Protein AF-A0A6M8VZ96-F1 (afdb_monomer_lite)

Sequence (119 aa):
MIFDTDENTYTVAEVTVSSGGDVTYTPLFLAGGPDGDHTVDFDGRSFDGASLRAADFDGNAILIFDEIGAPVLDAATDVSAGLGTIYIEGSMSVFRIEVLPYTGQVRVTEVDEVPVEDE

Foldseek 3Di:
DADDQPQQKDFDFDWDADPVRDIDTHFDADVPPDVRGRMDHCVDPVNQPKGWHDKDFPNHRDWDADPQQFTAPGPSDPHWTQWIWTWMDDPQWIWIWIQHGPHRDIDIDTDDDDDDDDD

Radius of gyration: 15.07 Å; chains: 1; bounding box: 40×31×38 Å

Structure (mmCIF, N/CA/C/O backbone):
data_AF-A0A6M8VZ96-F1
#
_entry.id   AF-A0A6M8VZ96-F1
#
loop_
_atom_site.group_PDB
_atom_site.id
_atom_site.type_symbol
_atom_site.label_atom_id
_atom_site.label_alt_id
_atom_site.label_comp_id
_atom_site.label_asym_id
_atom_site.label_entity_id
_atom_site.label_seq_id
_atom_site.pdbx_PDB_ins_code
_atom_site.Cartn_x
_atom_site.Cartn_y
_atom_site.Cartn_z
_atom_site.occupancy
_atom_site.B_iso_or_equiv
_atom_site.auth_seq_id
_atom_site.auth_comp_id
_atom_site.auth_asym_id
_atom_site.auth_atom_id
_atom_site.pdbx_PDB_model_num
ATOM 1 N N . MET A 1 1 ? 4.489 0.924 -2.667 1.00 94.94 1 MET A N 1
ATOM 2 C CA . MET A 1 1 ? 4.023 0.616 -1.299 1.00 94.94 1 MET A CA 1
ATOM 3 C C . MET A 1 1 ? 3.839 -0.880 -1.201 1.00 94.94 1 MET A C 1
ATOM 5 O O . MET A 1 1 ? 3.310 -1.459 -2.140 1.00 94.94 1 MET A O 1
ATOM 9 N N . ILE A 1 2 ? 4.309 -1.479 -0.113 1.00 97.12 2 ILE A N 1
ATOM 10 C CA . ILE A 1 2 ? 4.212 -2.916 0.160 1.00 97.12 2 ILE A CA 1
ATOM 11 C C . ILE A 1 2 ? 3.353 -3.055 1.410 1.00 97.12 2 ILE A C 1
ATOM 13 O O . ILE A 1 2 ? 3.724 -2.500 2.441 1.00 97.12 2 ILE A O 1
ATOM 17 N N . PHE A 1 3 ? 2.202 -3.707 1.296 1.00 97.75 3 PHE A N 1
ATOM 18 C CA . PHE A 1 3 ? 1.261 -3.894 2.395 1.00 97.75 3 PHE A CA 1
ATOM 19 C C . PHE A 1 3 ? 1.483 -5.259 3.044 1.00 97.75 3 PHE A C 1
ATOM 21 O O . PHE A 1 3 ? 1.644 -6.255 2.341 1.00 97.75 3 PHE A O 1
ATOM 28 N N . ASP A 1 4 ? 1.454 -5.291 4.372 1.00 97.06 4 ASP A N 1
ATOM 29 C CA . ASP A 1 4 ? 1.447 -6.511 5.171 1.00 97.06 4 ASP A CA 1
ATOM 30 C C . ASP A 1 4 ? 0.231 -6.464 6.103 1.00 97.06 4 ASP A C 1
ATOM 32 O O . ASP A 1 4 ? 0.184 -5.706 7.075 1.00 97.06 4 ASP A O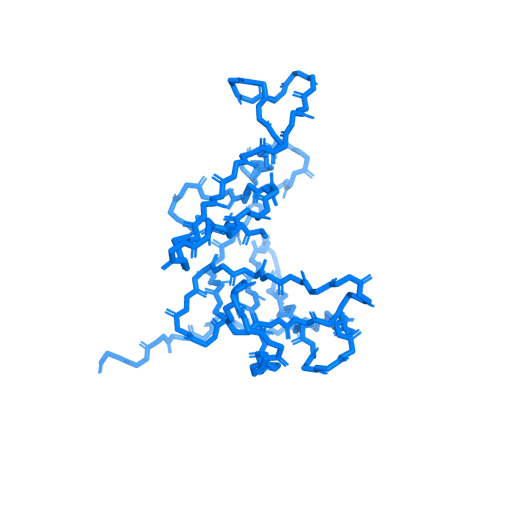 1
ATOM 36 N N . THR A 1 5 ? -0.806 -7.223 5.754 1.00 95.75 5 THR A N 1
ATOM 37 C CA . THR A 1 5 ? -2.058 -7.263 6.519 1.00 95.75 5 THR A CA 1
ATOM 38 C C . THR A 1 5 ? -1.939 -8.091 7.793 1.00 95.75 5 THR A C 1
ATOM 40 O O . THR A 1 5 ? -2.704 -7.859 8.726 1.00 95.75 5 THR A O 1
ATOM 43 N N . ASP A 1 6 ? -0.989 -9.028 7.853 1.00 95.69 6 ASP A N 1
ATOM 44 C CA . ASP A 1 6 ? -0.770 -9.870 9.031 1.00 95.69 6 ASP A CA 1
ATOM 45 C C . ASP A 1 6 ? -0.030 -9.088 10.119 1.00 95.69 6 ASP A C 1
ATOM 47 O O . ASP A 1 6 ? -0.373 -9.176 11.299 1.00 95.69 6 ASP A O 1
ATOM 51 N N . GLU A 1 7 ? 0.952 -8.280 9.714 1.00 96.31 7 GLU A N 1
ATOM 52 C CA . GLU A 1 7 ? 1.684 -7.373 10.601 1.00 96.31 7 GLU A CA 1
ATOM 53 C C . GLU A 1 7 ? 0.979 -6.022 10.795 1.00 96.31 7 GLU A C 1
ATOM 55 O O . GLU A 1 7 ? 1.443 -5.199 11.577 1.00 96.31 7 GLU A O 1
ATOM 60 N N . ASN A 1 8 ? -0.145 -5.784 10.109 1.00 97.12 8 ASN A N 1
ATOM 61 C CA . ASN A 1 8 ? -0.890 -4.526 10.153 1.00 97.12 8 ASN A CA 1
ATOM 62 C C . ASN A 1 8 ? -0.013 -3.307 9.784 1.00 97.12 8 ASN A C 1
ATOM 64 O O . ASN A 1 8 ? -0.082 -2.242 10.406 1.00 97.12 8 ASN A O 1
ATOM 68 N N . THR A 1 9 ? 0.830 -3.449 8.755 1.00 97.25 9 THR A N 1
ATOM 69 C CA . THR A 1 9 ? 1.759 -2.398 8.320 1.00 97.25 9 THR A CA 1
ATOM 70 C C . THR A 1 9 ? 1.735 -2.141 6.814 1.00 97.25 9 THR A C 1
ATOM 72 O O . THR A 1 9 ? 1.228 -2.924 6.007 1.00 97.25 9 THR A O 1
ATOM 75 N N . TYR A 1 10 ? 2.315 -1.012 6.404 1.00 97.75 10 TYR A N 1
ATOM 76 C CA . TYR A 1 10 ? 2.816 -0.863 5.040 1.00 97.75 10 TYR A CA 1
ATOM 77 C C . TYR A 1 10 ? 4.175 -0.169 5.012 1.00 97.75 10 TYR A C 1
ATOM 79 O O . TYR A 1 10 ? 4.452 0.728 5.810 1.00 97.75 10 TYR A O 1
ATOM 87 N N . THR A 1 11 ? 4.989 -0.516 4.018 1.00 98.06 11 THR A N 1
ATOM 88 C CA . THR A 1 11 ? 6.310 0.077 3.789 1.00 98.06 11 THR A CA 1
ATOM 89 C C . THR A 1 11 ? 6.332 0.872 2.489 1.00 98.06 11 THR A C 1
ATOM 91 O O . THR A 1 11 ? 5.880 0.417 1.427 1.00 98.06 11 THR A O 1
ATOM 94 N N . VAL A 1 12 ? 6.876 2.088 2.550 1.00 97.62 12 VAL A N 1
ATOM 95 C CA . VAL A 1 12 ? 7.163 2.899 1.363 1.00 97.62 12 VAL A CA 1
ATOM 96 C C . VAL A 1 12 ? 8.573 2.575 0.885 1.00 97.62 12 VAL A C 1
ATOM 98 O O . VAL A 1 12 ? 9.534 2.719 1.635 1.00 97.62 12 VAL A O 1
ATOM 101 N N . ALA A 1 13 ? 8.698 2.159 -0.371 1.00 96.88 13 ALA A N 1
ATOM 102 C CA . ALA A 1 13 ? 9.960 1.733 -0.961 1.00 96.88 13 ALA A CA 1
ATOM 103 C C . ALA A 1 13 ? 10.213 2.435 -2.299 1.00 96.88 13 ALA A C 1
ATOM 105 O O . ALA A 1 13 ? 9.274 2.695 -3.055 1.00 96.88 13 ALA A O 1
ATOM 106 N N . GLU A 1 14 ? 11.485 2.710 -2.583 1.00 95.06 14 GLU A N 1
ATOM 107 C CA . GLU A 1 14 ? 11.976 2.972 -3.932 1.00 95.06 14 GLU A CA 1
ATOM 108 C C . GLU A 1 14 ? 11.970 1.666 -4.724 1.00 95.06 14 GLU A C 1
ATOM 110 O O . GLU A 1 14 ? 12.337 0.606 -4.207 1.00 95.06 14 GLU A O 1
ATOM 115 N N . VAL A 1 15 ? 11.573 1.755 -5.990 1.00 93.94 15 VAL A N 1
ATOM 116 C CA . VAL A 1 15 ? 11.581 0.621 -6.906 1.00 93.94 15 VAL A CA 1
ATOM 117 C C . VAL A 1 15 ? 12.734 0.790 -7.883 1.00 93.94 15 VAL A C 1
ATOM 119 O O . VAL A 1 15 ? 12.847 1.816 -8.546 1.00 93.94 15 VAL A O 1
ATOM 122 N N . THR A 1 16 ? 13.612 -0.207 -7.960 1.00 93.81 16 THR A N 1
ATOM 123 C CA . THR A 1 16 ? 14.757 -0.209 -8.877 1.00 93.81 16 THR A CA 1
ATOM 124 C C . THR A 1 16 ? 14.696 -1.438 -9.768 1.00 93.81 16 THR A C 1
ATOM 126 O O . THR A 1 16 ? 14.614 -2.562 -9.269 1.00 93.81 16 THR A O 1
ATOM 129 N N . VAL A 1 17 ? 14.786 -1.221 -11.082 1.00 92.25 17 VAL A N 1
ATOM 130 C CA . VAL A 1 17 ? 14.822 -2.283 -12.095 1.00 92.25 17 VAL A CA 1
ATOM 131 C C . VAL A 1 17 ? 16.252 -2.445 -12.602 1.00 92.25 17 VAL A C 1
ATOM 133 O O . VAL A 1 17 ? 16.865 -1.501 -13.106 1.00 92.25 17 VAL A O 1
ATOM 136 N N . SER A 1 18 ? 16.810 -3.644 -12.448 1.00 90.94 18 SER A N 1
ATOM 137 C CA . SER A 1 18 ? 18.150 -3.974 -12.932 1.00 90.94 18 SER A CA 1
ATOM 138 C C . SER A 1 18 ? 18.186 -4.002 -14.466 1.00 90.94 18 SER A C 1
ATOM 140 O O . SER A 1 18 ? 17.168 -4.180 -15.133 1.00 90.94 18 SER A O 1
ATOM 142 N N . SER A 1 19 ? 19.377 -3.915 -15.070 1.00 85.38 19 SER A N 1
ATOM 143 C CA . SER A 1 19 ? 19.521 -4.091 -16.528 1.00 85.38 19 SER A CA 1
ATOM 144 C C . SER A 1 19 ? 19.097 -5.484 -17.028 1.00 85.38 19 SER A C 1
ATOM 146 O O . SER A 1 19 ? 18.956 -5.671 -18.233 1.00 85.38 19 SER A O 1
ATOM 148 N N . GLY A 1 20 ? 18.926 -6.456 -16.123 1.00 86.56 20 GLY A N 1
ATOM 149 C CA . GLY A 1 20 ? 18.393 -7.790 -16.407 1.00 86.56 20 GLY A CA 1
ATOM 150 C C . GLY A 1 20 ? 16.876 -7.915 -16.228 1.00 86.56 20 GLY A C 1
ATOM 151 O O . GLY A 1 20 ? 16.341 -8.980 -16.521 1.00 86.56 20 GLY A O 1
ATOM 152 N N . GLY A 1 21 ? 16.191 -6.854 -15.783 1.00 85.38 21 GLY A N 1
ATOM 153 C CA . GLY A 1 21 ? 14.756 -6.858 -15.484 1.00 85.38 21 GLY A CA 1
ATOM 154 C C . GLY A 1 21 ? 14.409 -7.277 -14.053 1.00 85.38 21 GLY A C 1
ATOM 155 O O . GLY A 1 21 ? 13.233 -7.418 -13.742 1.00 85.38 21 GLY A O 1
ATOM 156 N N . ASP A 1 22 ? 15.399 -7.469 -13.175 1.00 89.69 22 ASP A N 1
ATOM 157 C CA . ASP A 1 22 ? 15.128 -7.802 -11.775 1.00 89.69 22 ASP A CA 1
ATOM 158 C C . ASP A 1 22 ? 14.596 -6.572 -11.046 1.00 89.69 22 ASP A C 1
ATOM 160 O O . ASP A 1 22 ? 15.254 -5.527 -11.012 1.00 89.69 22 ASP A O 1
ATOM 164 N N . VAL A 1 23 ? 13.425 -6.711 -10.436 1.00 91.19 23 VAL A N 1
ATOM 165 C CA . VAL A 1 23 ? 12.807 -5.656 -9.637 1.00 91.19 23 VAL A CA 1
ATOM 166 C C . VAL A 1 23 ? 13.241 -5.806 -8.187 1.00 91.19 23 VAL A C 1
ATOM 168 O O . VAL A 1 23 ? 13.147 -6.882 -7.596 1.00 91.19 23 VAL A O 1
ATOM 171 N N . THR A 1 24 ? 13.712 -4.710 -7.603 1.00 93.88 24 THR A N 1
ATOM 172 C CA . THR A 1 24 ? 14.068 -4.626 -6.186 1.00 93.88 24 THR A CA 1
ATOM 173 C C . THR A 1 24 ? 13.303 -3.492 -5.527 1.00 93.88 24 THR A C 1
ATOM 175 O O . THR A 1 24 ? 13.127 -2.423 -6.114 1.00 93.88 24 THR A O 1
ATOM 178 N N . TYR A 1 25 ? 12.862 -3.736 -4.296 1.00 94.88 25 TYR A N 1
ATOM 179 C CA . TYR A 1 25 ? 12.180 -2.755 -3.466 1.00 94.88 25 TYR A CA 1
ATOM 180 C C . TYR A 1 25 ? 13.083 -2.413 -2.289 1.00 94.88 25 TYR A C 1
ATOM 182 O O . TYR A 1 25 ? 13.394 -3.282 -1.476 1.00 94.88 25 TYR A O 1
ATOM 190 N N . THR A 1 26 ? 13.519 -1.161 -2.214 1.00 96.38 26 THR A N 1
ATOM 191 C CA . THR A 1 26 ? 14.364 -0.678 -1.118 1.00 96.38 26 THR A CA 1
ATOM 192 C C . THR A 1 26 ? 13.541 0.273 -0.259 1.00 96.38 26 THR A C 1
ATOM 194 O O . THR A 1 26 ? 13.110 1.304 -0.782 1.00 96.38 26 THR A O 1
ATOM 197 N N . PRO A 1 27 ? 13.284 -0.037 1.025 1.00 97.50 27 PRO A N 1
ATOM 198 C CA . PRO A 1 27 ? 12.569 0.869 1.915 1.00 97.50 27 PRO A CA 1
ATOM 199 C C . PRO A 1 27 ? 13.184 2.271 1.910 1.00 97.50 27 PRO A C 1
ATOM 201 O O . PRO A 1 27 ? 14.406 2.440 1.928 1.00 97.50 27 PRO A O 1
ATOM 204 N N . LEU A 1 28 ? 12.334 3.296 1.852 1.00 97.50 28 LEU A N 1
ATOM 205 C CA . LEU A 1 28 ? 12.791 4.675 1.974 1.00 97.50 28 LEU A CA 1
ATOM 206 C C . LEU A 1 28 ? 13.205 4.947 3.416 1.00 97.50 28 LEU A C 1
ATOM 208 O O . LEU A 1 28 ? 12.548 4.493 4.345 1.00 97.50 28 LEU A O 1
ATOM 212 N N . PHE A 1 29 ? 14.244 5.754 3.614 1.00 97.25 29 PHE A N 1
ATOM 213 C CA . PHE A 1 29 ? 14.679 6.114 4.960 1.00 97.25 29 PHE A CA 1
ATOM 214 C C . PHE A 1 29 ? 13.695 7.080 5.642 1.00 97.25 29 PHE A C 1
ATOM 216 O O . PHE A 1 29 ? 13.389 8.151 5.106 1.00 97.25 29 PHE A O 1
ATOM 223 N N . LEU A 1 30 ? 13.276 6.752 6.864 1.00 96.25 30 LEU A N 1
ATOM 224 C CA . LEU A 1 30 ? 12.537 7.628 7.769 1.00 96.25 30 LEU A CA 1
ATOM 225 C C . LEU A 1 30 ? 13.189 7.624 9.157 1.00 96.25 30 LEU A C 1
ATOM 227 O O . LEU A 1 30 ? 13.254 6.609 9.849 1.00 96.25 30 LEU A O 1
ATOM 231 N N . ALA A 1 31 ? 13.636 8.797 9.611 1.00 95.25 31 ALA A N 1
ATOM 232 C CA . ALA A 1 31 ? 14.229 8.932 10.937 1.00 95.25 31 ALA A CA 1
ATOM 233 C C . ALA A 1 31 ? 13.214 8.570 12.036 1.00 95.25 31 ALA A C 1
ATOM 235 O O . ALA A 1 31 ? 12.184 9.227 12.178 1.00 95.25 31 ALA A O 1
ATOM 236 N N . GLY A 1 32 ? 13.545 7.556 12.840 1.00 91.19 32 GLY A N 1
ATOM 237 C CA . GLY A 1 32 ? 12.682 7.052 13.911 1.00 91.19 32 GLY A CA 1
ATOM 238 C C . GLY A 1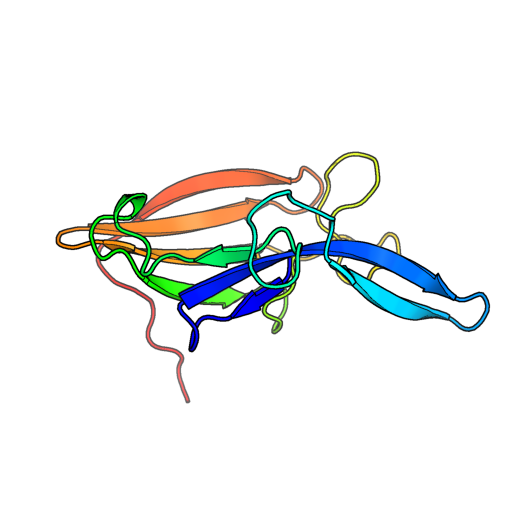 32 ? 11.716 5.943 13.486 1.00 91.19 32 GLY A C 1
ATOM 239 O O . GLY A 1 32 ? 10.996 5.445 14.347 1.00 91.19 32 GLY A O 1
ATOM 240 N N . GLY A 1 33 ? 11.718 5.547 12.210 1.00 90.94 33 GLY A N 1
ATOM 241 C CA . GLY A 1 33 ? 11.069 4.319 11.762 1.00 90.94 33 GLY A CA 1
ATOM 242 C C . GLY A 1 33 ? 11.825 3.060 12.218 1.00 90.94 33 GLY A C 1
ATOM 243 O O . GLY A 1 33 ? 13.001 3.156 12.598 1.00 90.94 33 GLY A O 1
ATOM 244 N N . PRO A 1 34 ? 11.168 1.888 12.217 1.00 91.25 34 PRO A N 1
ATOM 245 C CA . PRO A 1 34 ? 11.816 0.614 12.531 1.00 91.25 34 PRO A CA 1
ATOM 246 C C . PRO A 1 34 ? 12.971 0.371 11.555 1.00 91.25 34 PRO A C 1
ATOM 248 O O . PRO A 1 34 ? 12.814 0.567 10.359 1.00 91.25 34 PRO A O 1
ATOM 251 N N . ASP A 1 35 ? 14.161 0.060 12.074 1.00 93.31 35 ASP A N 1
ATOM 252 C CA . ASP A 1 35 ? 15.407 -0.086 11.295 1.00 93.31 35 ASP A CA 1
ATOM 253 C C . ASP A 1 35 ? 15.805 1.128 10.422 1.00 93.31 35 ASP A C 1
ATOM 255 O O . ASP A 1 35 ? 16.764 1.075 9.652 1.00 93.31 35 ASP A O 1
ATOM 259 N N . GLY A 1 36 ? 15.155 2.280 10.631 1.00 94.56 36 GLY A N 1
ATOM 260 C CA . GLY A 1 36 ? 15.307 3.475 9.802 1.00 94.56 36 GLY A CA 1
ATOM 261 C C . GLY A 1 36 ? 14.410 3.491 8.564 1.00 94.56 36 GLY A C 1
ATOM 262 O O . GLY A 1 36 ? 14.540 4.414 7.763 1.00 94.56 36 GLY A O 1
ATOM 263 N N . ASP A 1 37 ? 13.499 2.533 8.421 1.00 97.12 37 ASP A N 1
ATOM 264 C CA . ASP A 1 37 ? 12.623 2.383 7.266 1.00 97.12 37 ASP A CA 1
ATOM 265 C C . ASP A 1 37 ? 11.330 3.192 7.415 1.00 97.12 37 ASP A C 1
ATOM 267 O O . ASP A 1 37 ? 10.787 3.391 8.506 1.00 97.12 37 ASP A O 1
ATOM 271 N N . HIS A 1 38 ? 10.799 3.660 6.288 1.00 97.62 38 HIS A N 1
ATOM 272 C CA . HIS A 1 38 ? 9.500 4.314 6.200 1.00 97.62 38 HIS A CA 1
ATOM 273 C C . HIS A 1 38 ? 8.378 3.272 6.211 1.00 97.62 38 HIS A C 1
ATOM 275 O O . HIS A 1 38 ? 7.674 3.068 5.217 1.00 97.62 38 HIS A O 1
ATOM 281 N N . THR A 1 39 ? 8.212 2.651 7.372 1.00 97.12 39 THR A N 1
ATOM 282 C CA . THR A 1 39 ? 7.132 1.714 7.673 1.00 97.12 39 THR A CA 1
ATOM 283 C C . THR A 1 39 ? 6.090 2.400 8.541 1.00 97.12 39 THR A C 1
ATOM 285 O O . THR A 1 39 ? 6.413 3.061 9.531 1.00 97.12 39 THR A O 1
ATOM 288 N N . VAL A 1 40 ? 4.829 2.253 8.156 1.00 95.94 40 VAL A N 1
ATOM 289 C CA . VAL A 1 40 ? 3.678 2.738 8.911 1.00 95.94 40 VAL A CA 1
ATOM 290 C C . VAL A 1 40 ? 3.005 1.552 9.578 1.00 95.94 40 VAL A C 1
ATOM 292 O O . VAL A 1 40 ? 2.564 0.631 8.899 1.00 95.94 40 VAL A O 1
ATOM 295 N N . ASP A 1 41 ? 2.939 1.610 10.904 1.00 95.19 41 ASP A N 1
ATOM 296 C CA . ASP A 1 41 ? 2.373 0.587 11.781 1.00 95.19 41 ASP A CA 1
ATOM 297 C C . ASP A 1 41 ? 1.001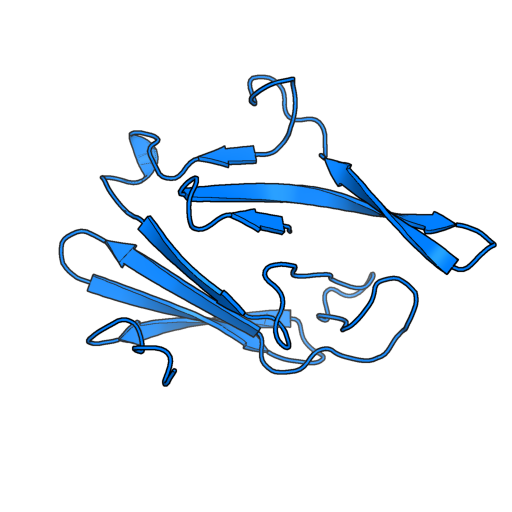 1.041 12.306 1.00 95.19 41 ASP A C 1
ATOM 299 O O . ASP A 1 41 ? 0.897 2.060 13.004 1.00 95.19 41 ASP A O 1
ATOM 303 N N . PHE A 1 42 ? -0.048 0.294 11.951 1.00 95.50 42 PHE A N 1
ATOM 304 C CA . PHE A 1 42 ? -1.431 0.583 12.335 1.00 95.50 42 PHE A CA 1
ATOM 305 C C . PHE A 1 42 ? -1.766 0.127 13.762 1.00 95.50 42 PHE A C 1
ATOM 307 O O . PHE A 1 42 ? -2.763 0.588 14.317 1.00 95.50 42 PHE A O 1
ATOM 314 N N . ASP A 1 43 ? -0.916 -0.667 14.418 1.00 94.25 43 ASP A N 1
ATOM 315 C CA . ASP A 1 43 ? -1.034 -0.940 15.858 1.00 94.25 43 ASP A CA 1
ATOM 316 C C . ASP A 1 43 ? -0.582 0.266 16.704 1.00 94.25 43 ASP A C 1
ATOM 318 O O . ASP A 1 43 ? -0.818 0.352 17.919 1.00 94.25 43 ASP A O 1
ATOM 322 N N . GLY A 1 44 ? 0.039 1.256 16.057 1.00 90.31 44 GLY A N 1
ATOM 323 C CA . GLY A 1 44 ? 0.381 2.537 16.646 1.00 90.31 44 GLY A CA 1
ATOM 324 C C . GLY A 1 44 ? -0.839 3.268 17.217 1.00 90.31 44 GLY A C 1
ATOM 325 O O . GLY A 1 44 ? -1.908 3.355 16.616 1.00 90.31 44 GLY A O 1
ATOM 326 N N . ARG A 1 45 ? -0.657 3.919 18.374 1.00 87.25 45 ARG A N 1
ATOM 327 C CA . ARG A 1 45 ? -1.730 4.655 19.081 1.00 87.25 45 ARG A CA 1
ATOM 328 C C . ARG A 1 45 ? -2.444 5.718 18.235 1.00 87.25 45 ARG A C 1
ATOM 330 O O . ARG A 1 45 ? -3.541 6.125 18.597 1.00 87.25 45 ARG A O 1
ATOM 337 N N . SER A 1 46 ? -1.817 6.211 17.168 1.00 89.56 46 SER A N 1
ATOM 338 C CA . SER A 1 46 ? -2.403 7.189 16.244 1.00 89.56 46 SER A CA 1
ATOM 339 C C . SER A 1 46 ? -3.554 6.637 15.407 1.00 89.56 46 SER A C 1
ATOM 341 O O . SER A 1 46 ? -4.334 7.431 14.889 1.00 89.56 46 SER A O 1
ATOM 343 N N . PHE A 1 47 ? -3.656 5.315 15.272 1.00 91.81 47 PHE A N 1
ATOM 344 C CA . PHE A 1 47 ? -4.640 4.645 14.423 1.00 91.81 47 PHE A CA 1
ATOM 345 C C . PHE A 1 47 ? -5.845 4.097 15.198 1.00 91.81 47 PHE A C 1
ATOM 347 O O . PHE A 1 47 ? -6.745 3.537 14.586 1.00 91.81 47 PHE A O 1
ATOM 354 N N . ASP A 1 48 ? -5.895 4.290 16.523 1.00 92.25 48 ASP A N 1
ATOM 355 C CA . ASP A 1 48 ? -7.050 3.979 17.387 1.00 92.25 48 ASP A CA 1
ATOM 356 C C . ASP A 1 48 ? -7.636 2.564 17.186 1.00 92.25 48 ASP A C 1
ATOM 358 O O . ASP A 1 48 ? -8.849 2.356 17.185 1.00 92.25 48 ASP A O 1
ATOM 362 N N . GLY A 1 49 ? -6.753 1.576 16.997 1.00 91.56 49 GLY A N 1
ATOM 363 C CA . GLY A 1 49 ? -7.134 0.177 16.792 1.00 91.56 49 GLY A CA 1
ATOM 364 C C . GLY A 1 49 ? -7.657 -0.143 15.390 1.00 91.56 49 GLY A C 1
ATOM 365 O O . GLY A 1 49 ? -8.333 -1.156 15.229 1.00 91.56 49 GLY A O 1
ATOM 366 N N . ALA A 1 50 ? -7.384 0.703 14.394 1.00 95.56 50 ALA A N 1
ATOM 367 C CA . ALA A 1 50 ? -7.649 0.373 13.002 1.00 95.56 50 ALA A CA 1
ATOM 368 C C . ALA A 1 50 ? -6.754 -0.778 12.514 1.00 95.56 50 ALA A C 1
ATOM 370 O O . ALA A 1 50 ? -5.605 -0.921 12.937 1.00 95.56 50 ALA A O 1
ATOM 371 N N . SER A 1 51 ? -7.271 -1.569 11.580 1.00 96.00 51 SER A N 1
ATOM 372 C CA . SER A 1 51 ? -6.559 -2.694 10.983 1.00 96.00 51 SER A CA 1
ATOM 373 C C . SER A 1 51 ? -6.648 -2.672 9.462 1.00 96.00 51 SER A C 1
ATOM 375 O O . SER A 1 51 ? -7.729 -2.510 8.892 1.00 96.00 51 SER A O 1
ATOM 377 N N . LEU A 1 52 ? -5.511 -2.880 8.803 1.00 96.50 52 LEU A N 1
ATOM 378 C CA . LEU A 1 52 ? -5.417 -3.257 7.398 1.00 96.50 52 LEU A CA 1
ATOM 379 C C . LEU A 1 52 ? -5.966 -4.676 7.248 1.00 96.50 52 LEU A C 1
ATOM 381 O O . LEU A 1 52 ? -5.450 -5.619 7.839 1.00 96.50 52 LEU A O 1
ATOM 385 N N . ARG A 1 53 ? -7.051 -4.823 6.489 1.00 96.00 53 ARG A N 1
ATOM 386 C CA . ARG A 1 53 ? -7.764 -6.101 6.354 1.00 96.00 53 ARG A CA 1
ATOM 387 C C . ARG A 1 53 ? -7.498 -6.804 5.041 1.00 96.00 53 ARG A C 1
ATOM 389 O O . ARG A 1 53 ? -7.460 -8.024 5.014 1.00 96.00 53 ARG A O 1
ATOM 396 N N . ALA A 1 54 ? -7.327 -6.037 3.976 1.00 95.38 54 ALA A N 1
ATOM 397 C CA . ALA A 1 54 ? -6.995 -6.565 2.666 1.00 95.38 54 ALA A CA 1
ATOM 398 C C . ALA A 1 54 ? -6.313 -5.480 1.837 1.00 95.38 54 ALA A C 1
ATOM 400 O O . ALA A 1 54 ? -6.629 -4.294 1.979 1.00 95.38 54 ALA A O 1
ATOM 401 N N . ALA A 1 55 ? -5.409 -5.895 0.960 1.00 96.12 55 ALA A N 1
ATOM 402 C CA . ALA A 1 55 ? -4.800 -5.063 -0.062 1.00 96.12 55 ALA A CA 1
ATOM 403 C C . ALA A 1 55 ? -4.617 -5.917 -1.319 1.00 96.12 55 ALA A C 1
ATOM 405 O O . ALA A 1 55 ? -3.922 -6.927 -1.274 1.00 96.12 55 ALA A O 1
ATOM 406 N N . ASP A 1 56 ? -5.244 -5.509 -2.417 1.00 95.25 56 ASP A N 1
ATOM 407 C CA . ASP A 1 56 ? -5.213 -6.233 -3.685 1.00 95.25 56 ASP A CA 1
ATOM 408 C C . ASP A 1 56 ? -4.943 -5.274 -4.846 1.00 95.25 56 ASP A C 1
ATOM 410 O O . ASP A 1 56 ? -5.706 -4.340 -5.116 1.00 95.25 56 ASP A O 1
ATOM 414 N N . PHE A 1 57 ? -3.831 -5.529 -5.525 1.00 93.62 57 PHE A N 1
ATOM 415 C CA . PHE A 1 57 ? -3.362 -4.859 -6.725 1.00 93.62 57 PHE A CA 1
ATOM 416 C C . PHE A 1 57 ? -2.996 -5.937 -7.751 1.00 93.62 57 PHE A C 1
ATOM 418 O O . PHE A 1 57 ? -1.835 -6.331 -7.875 1.00 93.62 57 PHE A O 1
ATOM 425 N N . ASP A 1 58 ? -4.015 -6.453 -8.444 1.00 89.00 58 ASP A N 1
ATOM 426 C CA . ASP A 1 58 ? -3.908 -7.553 -9.414 1.00 89.00 58 ASP A CA 1
ATOM 427 C C . ASP A 1 58 ? -3.316 -8.847 -8.809 1.00 89.00 58 ASP A C 1
ATOM 429 O O . ASP A 1 58 ? -2.430 -9.487 -9.380 1.00 89.00 58 ASP A O 1
ATOM 433 N N . GLY A 1 59 ? -3.820 -9.242 -7.637 1.00 88.31 59 GLY A N 1
ATOM 434 C CA . GLY A 1 59 ? -3.438 -10.455 -6.912 1.00 88.31 59 GLY A CA 1
ATOM 435 C C . GLY A 1 59 ? -2.219 -10.295 -6.003 1.00 88.31 59 GLY A C 1
ATOM 436 O O . GLY A 1 59 ? -1.704 -11.293 -5.500 1.00 88.31 59 GLY A O 1
ATOM 437 N N . ASN A 1 60 ? -1.734 -9.066 -5.802 1.00 90.00 60 ASN A N 1
ATOM 438 C CA . ASN A 1 60 ? -0.574 -8.769 -4.962 1.00 90.00 60 ASN A CA 1
ATOM 439 C C . ASN A 1 60 ? -0.878 -7.670 -3.941 1.00 90.00 60 ASN A C 1
ATOM 441 O O . ASN A 1 60 ? -1.654 -6.755 -4.197 1.00 90.00 60 ASN A O 1
ATOM 445 N N . ALA A 1 61 ? -0.144 -7.675 -2.831 1.00 95.00 61 ALA A N 1
ATOM 446 C CA . ALA A 1 61 ? -0.182 -6.620 -1.818 1.00 95.00 61 ALA A CA 1
ATOM 447 C C . ALA A 1 61 ? 0.817 -5.474 -2.110 1.00 95.00 61 ALA A C 1
ATOM 449 O O . ALA A 1 61 ? 1.340 -4.838 -1.194 1.00 95.00 61 ALA A O 1
ATOM 450 N N . ILE A 1 62 ? 1.139 -5.216 -3.385 1.00 95.38 62 ILE A N 1
ATOM 451 C CA . ILE A 1 62 ? 2.139 -4.215 -3.791 1.00 95.38 62 ILE A CA 1
ATOM 452 C C . ILE A 1 62 ? 1.510 -3.211 -4.753 1.00 95.38 62 ILE A C 1
ATOM 454 O O . ILE A 1 62 ? 1.074 -3.562 -5.841 1.00 95.38 62 ILE A O 1
ATOM 458 N N . LEU A 1 63 ? 1.540 -1.936 -4.370 1.00 95.81 63 LEU A N 1
ATOM 459 C CA . LEU A 1 63 ? 1.122 -0.815 -5.207 1.00 95.81 63 LEU A CA 1
ATOM 460 C C . LEU A 1 63 ? 2.347 -0.069 -5.734 1.00 95.81 63 LEU A C 1
ATOM 462 O O . LEU A 1 63 ? 3.109 0.515 -4.955 1.00 95.81 63 LEU A O 1
ATOM 466 N N . ILE A 1 64 ? 2.513 -0.055 -7.052 1.00 95.06 64 ILE A N 1
ATOM 467 C CA . ILE A 1 64 ? 3.611 0.615 -7.754 1.00 95.06 64 ILE A CA 1
ATOM 468 C C . ILE A 1 64 ? 3.028 1.778 -8.548 1.00 95.06 64 ILE A C 1
ATOM 470 O O . ILE A 1 64 ? 1.993 1.619 -9.189 1.00 95.06 64 ILE A O 1
ATOM 474 N N . PHE A 1 65 ? 3.688 2.933 -8.506 1.00 94.12 65 PHE A N 1
ATOM 475 C CA . PHE A 1 65 ? 3.336 4.095 -9.318 1.00 94.12 65 PHE A CA 1
ATOM 476 C C . PHE A 1 65 ? 4.449 4.397 -10.318 1.00 94.12 65 PHE A C 1
ATOM 478 O O . PHE A 1 65 ? 5.625 4.253 -9.979 1.00 94.12 65 PHE A O 1
ATOM 485 N N . ASP A 1 66 ? 4.070 4.852 -11.508 1.00 91.44 66 ASP A N 1
ATOM 486 C CA . ASP A 1 66 ? 4.984 5.468 -12.471 1.00 91.44 66 ASP A CA 1
ATOM 487 C C . ASP A 1 66 ? 5.339 6.922 -12.084 1.00 91.44 66 ASP A C 1
ATOM 489 O O . ASP A 1 66 ? 4.890 7.458 -11.062 1.00 91.44 66 ASP A O 1
ATOM 493 N N . GLU A 1 67 ? 6.135 7.601 -12.915 1.00 88.62 67 GLU A N 1
ATOM 494 C CA . GLU A 1 67 ? 6.593 8.970 -12.654 1.00 88.62 67 GLU A CA 1
ATOM 495 C C . GLU A 1 67 ? 5.480 10.029 -12.698 1.00 88.62 67 GLU A C 1
ATOM 497 O O . GLU A 1 67 ? 5.690 11.157 -12.238 1.00 88.62 67 GLU A O 1
ATOM 502 N N . ILE A 1 68 ? 4.307 9.704 -13.250 1.00 90.00 68 ILE A N 1
ATOM 503 C CA . ILE A 1 68 ? 3.152 10.610 -13.315 1.00 90.00 68 ILE A CA 1
ATOM 504 C C . ILE A 1 68 ? 2.075 10.269 -12.276 1.00 90.00 68 ILE A C 1
ATOM 506 O O . ILE A 1 68 ? 1.076 10.987 -12.180 1.00 90.00 68 ILE A O 1
ATOM 510 N N . GLY A 1 69 ? 2.300 9.237 -11.459 1.00 89.69 69 GLY A N 1
ATOM 511 C CA . GLY A 1 69 ? 1.414 8.816 -10.380 1.00 89.69 69 GLY A CA 1
ATOM 512 C C . GLY A 1 69 ? 0.317 7.842 -10.811 1.00 89.69 69 GLY A C 1
ATOM 513 O O . GLY A 1 69 ? -0.633 7.649 -10.055 1.00 89.69 69 GLY A O 1
ATOM 514 N N . ALA A 1 70 ? 0.412 7.229 -11.993 1.00 92.81 70 ALA A N 1
ATOM 515 C CA . ALA A 1 70 ? -0.493 6.162 -12.405 1.00 92.81 70 ALA A CA 1
ATOM 516 C C . ALA A 1 70 ? -0.022 4.809 -11.846 1.00 92.81 70 ALA A C 1
ATOM 518 O O . ALA A 1 70 ? 1.182 4.550 -11.808 1.00 92.81 70 ALA A O 1
ATOM 519 N N . PRO A 1 71 ? -0.938 3.932 -11.395 1.00 95.00 71 PRO A N 1
ATOM 520 C CA . PRO A 1 71 ? -0.549 2.625 -10.897 1.00 95.00 71 PRO A CA 1
ATOM 521 C C . PRO A 1 71 ? -0.155 1.700 -12.058 1.00 95.00 71 PRO A C 1
ATOM 523 O O . PRO A 1 71 ? -0.866 1.632 -13.066 1.00 95.00 71 PRO A O 1
ATOM 526 N N . VAL A 1 72 ? 0.946 0.966 -11.908 1.00 94.44 72 VAL A N 1
ATOM 527 C CA . VAL A 1 72 ? 1.470 0.022 -12.913 1.00 94.44 72 VAL A CA 1
ATOM 528 C C . VAL A 1 72 ? 1.526 -1.401 -12.366 1.00 94.44 72 VAL A C 1
ATOM 530 O O . VAL A 1 72 ? 1.714 -1.601 -11.167 1.00 94.44 72 VAL A O 1
ATOM 533 N N . LEU A 1 73 ? 1.332 -2.382 -13.251 1.00 91.06 73 LEU A N 1
ATOM 534 C CA . LEU A 1 73 ? 1.278 -3.807 -12.903 1.00 91.06 73 LEU A CA 1
ATOM 535 C C . LEU A 1 73 ? 2.639 -4.337 -12.433 1.00 91.06 73 LEU A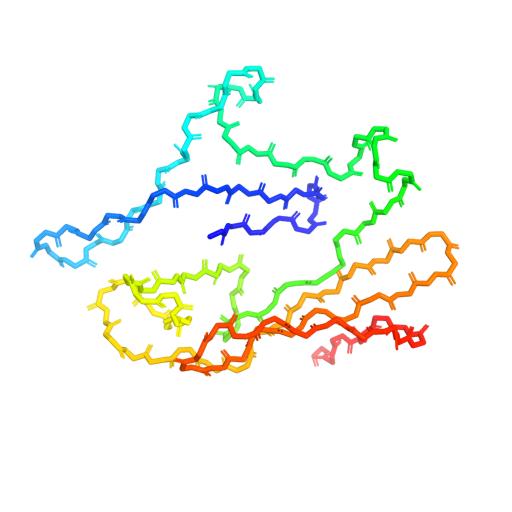 C 1
ATOM 537 O O . LEU A 1 73 ? 2.722 -5.182 -11.549 1.00 91.06 73 LEU A O 1
ATOM 541 N N . ASP A 1 74 ? 3.704 -3.848 -13.062 1.00 87.75 74 ASP A N 1
ATOM 542 C CA . ASP A 1 74 ? 5.083 -4.217 -12.776 1.00 87.75 74 ASP A CA 1
ATOM 543 C C . ASP A 1 74 ? 5.985 -3.007 -13.015 1.00 87.75 74 ASP A C 1
ATOM 545 O O . ASP A 1 74 ? 5.777 -2.239 -13.953 1.00 87.75 74 ASP A O 1
ATOM 549 N N . ALA A 1 75 ? 7.019 -2.874 -12.193 1.00 86.75 75 ALA A N 1
ATOM 550 C CA . ALA A 1 75 ? 8.001 -1.803 -12.249 1.00 86.75 75 ALA A CA 1
ATOM 551 C C . ALA A 1 75 ? 8.812 -1.770 -13.548 1.00 86.75 75 ALA A C 1
ATOM 553 O O . ALA A 1 75 ? 9.366 -0.733 -13.902 1.00 86.75 75 ALA A O 1
ATOM 554 N N . ALA A 1 76 ? 8.925 -2.906 -14.242 1.00 85.94 76 ALA A N 1
ATOM 555 C CA . ALA A 1 76 ? 9.654 -3.002 -15.503 1.00 85.94 76 ALA A CA 1
ATOM 556 C C . ALA A 1 76 ? 8.802 -2.639 -16.735 1.00 85.94 76 ALA A C 1
ATOM 558 O O . ALA A 1 76 ? 9.307 -2.702 -17.860 1.00 85.94 76 ALA A O 1
ATOM 559 N N . THR A 1 77 ? 7.519 -2.298 -16.560 1.00 81.50 77 THR A N 1
ATOM 560 C CA . THR A 1 77 ? 6.583 -2.079 -17.670 1.00 81.50 77 THR A CA 1
ATOM 561 C C . THR A 1 77 ? 5.723 -0.832 -17.473 1.00 81.50 77 THR A C 1
ATOM 563 O O . THR A 1 77 ? 5.314 -0.528 -16.361 1.00 81.50 77 THR A O 1
ATOM 566 N N . ASP A 1 78 ? 5.321 -0.193 -18.573 1.00 82.19 78 ASP A N 1
ATOM 567 C CA . ASP A 1 78 ? 4.330 0.901 -18.558 1.00 82.19 78 ASP A CA 1
ATOM 568 C C . ASP A 1 78 ? 2.879 0.380 -18.614 1.00 82.19 78 ASP A C 1
ATOM 570 O O . ASP A 1 78 ? 1.946 1.081 -19.021 1.00 82.19 78 ASP A O 1
ATOM 574 N N . VAL A 1 79 ? 2.666 -0.901 -18.299 1.00 90.12 79 VAL A N 1
ATOM 575 C CA . VAL A 1 79 ? 1.330 -1.495 -18.310 1.00 90.12 79 VAL A CA 1
ATOM 576 C C . VAL A 1 79 ? 0.600 -1.023 -17.060 1.00 90.12 79 VAL A C 1
ATOM 578 O O . VAL A 1 79 ? 0.996 -1.355 -15.945 1.00 90.12 79 VAL A O 1
ATOM 581 N N . SER A 1 80 ? -0.484 -0.266 -17.250 1.00 90.00 80 SER A N 1
ATOM 582 C CA . SER A 1 80 ? -1.357 0.138 -16.142 1.00 90.00 80 SER A CA 1
ATOM 583 C C . SER A 1 80 ? -1.822 -1.090 -15.367 1.00 90.00 80 SER A C 1
ATOM 585 O O . SER A 1 80 ? -2.303 -2.052 -15.971 1.00 90.00 80 SER A O 1
ATOM 587 N N . ALA A 1 81 ? -1.752 -1.004 -14.041 1.00 91.31 81 ALA A N 1
ATOM 588 C CA . ALA A 1 81 ? -2.463 -1.927 -13.169 1.00 91.31 81 ALA A CA 1
ATOM 589 C C . ALA A 1 81 ? -3.979 -1.770 -13.362 1.00 91.31 81 ALA A C 1
ATOM 591 O O . ALA A 1 81 ? -4.453 -0.750 -13.890 1.00 91.31 81 ALA A O 1
ATOM 592 N N . GLY A 1 82 ? -4.727 -2.779 -12.928 1.00 91.94 82 GLY A N 1
ATOM 593 C CA . GLY A 1 82 ? -6.173 -2.742 -12.786 1.00 91.94 82 GLY A CA 1
ATOM 594 C C . GLY A 1 82 ? -6.643 -1.807 -11.667 1.00 91.94 82 GLY A C 1
ATOM 595 O O . GLY A 1 82 ? -5.953 -0.886 -11.228 1.00 91.94 82 GLY A O 1
ATOM 596 N N . LEU A 1 83 ? -7.880 -2.021 -11.217 1.00 93.06 83 LEU A N 1
ATOM 597 C CA . LEU A 1 83 ? -8.410 -1.336 -10.043 1.00 93.06 83 LEU A CA 1
ATOM 598 C C . LEU A 1 83 ? -7.764 -1.926 -8.788 1.00 93.06 83 LEU A C 1
ATOM 600 O O . LEU A 1 83 ? -8.048 -3.068 -8.445 1.00 93.06 83 LEU A O 1
ATOM 604 N N . GLY A 1 84 ? -6.958 -1.133 -8.089 1.00 95.12 84 GLY A N 1
ATOM 605 C CA . GLY A 1 84 ? -6.411 -1.519 -6.793 1.00 95.12 84 GLY A CA 1
ATOM 606 C C . GLY A 1 84 ? -7.403 -1.266 -5.664 1.00 95.12 84 GLY A C 1
ATOM 607 O O . GLY A 1 84 ? -8.110 -0.252 -5.683 1.00 95.12 84 GLY A O 1
ATOM 608 N N . THR A 1 85 ? -7.445 -2.145 -4.664 1.00 97.31 85 THR A N 1
ATOM 609 C CA . THR A 1 85 ? -8.297 -1.970 -3.482 1.00 97.31 85 THR A CA 1
ATOM 610 C C . THR A 1 85 ? -7.546 -2.209 -2.179 1.00 97.31 85 THR A C 1
ATOM 612 O O . THR A 1 85 ? -6.688 -3.078 -2.092 1.00 97.31 85 THR A O 1
ATOM 615 N N . ILE A 1 86 ? -7.881 -1.429 -1.152 1.00 97.62 86 ILE A N 1
ATOM 616 C CA . ILE A 1 86 ? -7.445 -1.638 0.231 1.00 97.62 86 ILE A CA 1
ATOM 617 C C . ILE A 1 86 ? -8.684 -1.557 1.116 1.00 97.62 86 ILE A C 1
ATOM 619 O O . ILE A 1 86 ? -9.520 -0.668 0.930 1.00 97.62 86 ILE A O 1
ATOM 623 N N . TYR A 1 87 ? -8.787 -2.443 2.097 1.00 97.69 87 TYR A N 1
ATOM 624 C CA . TYR A 1 87 ? -9.807 -2.381 3.136 1.00 97.69 87 TYR A CA 1
ATOM 625 C C . TYR A 1 87 ? -9.157 -2.081 4.479 1.00 97.69 87 TYR A C 1
ATOM 627 O O . TYR A 1 87 ? -8.228 -2.770 4.900 1.00 97.69 87 TYR A O 1
ATOM 635 N N . ILE A 1 88 ? -9.663 -1.049 5.150 1.00 96.88 88 ILE A N 1
ATOM 636 C CA . ILE A 1 88 ? -9.270 -0.679 6.509 1.00 96.88 88 ILE A CA 1
ATOM 637 C C . ILE A 1 88 ? -10.508 -0.776 7.387 1.00 96.88 88 ILE A C 1
ATOM 639 O O . ILE A 1 88 ? -11.524 -0.142 7.105 1.00 96.88 88 ILE A O 1
ATOM 643 N N . GLU A 1 89 ? -10.420 -1.547 8.460 1.00 96.94 89 GLU A N 1
ATOM 644 C CA . GLU A 1 89 ? -11.471 -1.648 9.465 1.00 96.94 89 GLU A CA 1
ATOM 645 C C . GLU A 1 89 ? -11.078 -0.838 10.698 1.00 96.94 89 GLU A C 1
ATOM 647 O O . GLU A 1 89 ? -10.003 -1.023 11.256 1.00 96.94 89 GLU A O 1
ATOM 652 N N . GLY A 1 90 ? -11.950 0.076 11.114 1.00 93.19 90 GLY A N 1
ATOM 653 C CA . GLY A 1 90 ? -11.881 0.735 12.414 1.00 93.19 90 GLY A CA 1
ATOM 654 C C . GLY A 1 90 ? -12.916 0.160 13.378 1.00 93.19 90 GLY A C 1
ATOM 655 O O . GLY A 1 90 ? -13.687 -0.734 13.045 1.00 93.19 90 GLY A O 1
ATOM 656 N N . SER A 1 91 ? -13.000 0.730 14.578 1.00 88.94 91 SER A N 1
ATOM 657 C CA . SER A 1 91 ? -13.888 0.234 15.641 1.00 88.94 91 SER A CA 1
ATOM 658 C C . SER A 1 91 ? -15.390 0.231 15.308 1.00 88.94 91 SER A C 1
ATOM 660 O O . SER A 1 91 ? -16.145 -0.502 15.946 1.00 88.94 91 SER A O 1
ATOM 662 N N . MET A 1 92 ? -15.847 1.054 14.357 1.00 90.69 92 MET A N 1
ATOM 663 C CA . MET A 1 92 ? -17.274 1.211 14.024 1.00 90.69 92 MET A CA 1
ATOM 664 C C . MET A 1 92 ? -17.565 1.318 12.520 1.00 90.69 92 MET A C 1
ATOM 666 O O . MET A 1 92 ? -18.705 1.577 12.147 1.00 90.69 92 MET A O 1
ATOM 670 N N . SER A 1 93 ? -16.554 1.182 11.664 1.00 95.12 93 SER A N 1
ATOM 671 C CA . SER A 1 93 ? -16.660 1.504 10.236 1.00 95.12 93 SER A CA 1
ATOM 672 C C . SER A 1 93 ? -15.610 0.750 9.436 1.00 95.12 93 SER A C 1
ATOM 674 O O . SER A 1 93 ? -14.469 0.630 9.891 1.00 95.12 93 SER A O 1
ATOM 676 N N . VAL A 1 94 ? -15.958 0.349 8.217 1.00 97.38 94 VAL A N 1
ATOM 677 C CA . VAL A 1 94 ? -15.015 -0.209 7.247 1.00 97.38 94 VAL A CA 1
ATOM 678 C C . VAL A 1 94 ? -14.877 0.766 6.087 1.00 97.38 94 VAL A C 1
ATOM 680 O O . VAL A 1 94 ? -15.865 1.277 5.566 1.00 97.38 94 VAL A O 1
ATOM 683 N N . PHE A 1 95 ? -13.646 1.033 5.666 1.00 97.56 95 PHE A N 1
ATOM 684 C CA . PHE A 1 95 ? -13.357 1.873 4.512 1.00 97.56 95 PHE A CA 1
ATOM 685 C C . PHE A 1 95 ? -12.741 1.045 3.398 1.00 97.56 95 PHE A C 1
ATOM 687 O O . PHE A 1 95 ? -11.707 0.404 3.581 1.00 97.56 95 PHE A O 1
ATOM 694 N N . ARG A 1 96 ? -13.353 1.128 2.218 1.00 98.00 96 ARG A N 1
ATOM 695 C CA . ARG A 1 96 ? -12.775 0.679 0.957 1.00 98.00 96 ARG A CA 1
ATOM 696 C C . ARG A 1 96 ? -12.057 1.851 0.305 1.00 98.00 96 ARG A C 1
ATOM 698 O O . ARG A 1 96 ? -12.677 2.859 -0.047 1.00 98.00 96 ARG A O 1
ATOM 705 N N . ILE A 1 97 ? -10.754 1.706 0.134 1.00 97.88 97 ILE A N 1
ATOM 706 C CA . ILE A 1 97 ? -9.910 2.624 -0.619 1.00 97.88 97 ILE A CA 1
ATOM 707 C C . ILE A 1 97 ? -9.691 2.013 -1.998 1.00 97.88 97 ILE A C 1
ATOM 709 O O . ILE A 1 97 ? -9.202 0.896 -2.117 1.00 97.88 97 ILE A O 1
ATOM 713 N N . GLU A 1 98 ? -10.054 2.742 -3.042 1.00 97.81 98 GLU A N 1
ATOM 714 C CA . GLU A 1 98 ? -9.834 2.360 -4.433 1.00 97.81 98 GLU A CA 1
ATOM 715 C C . GLU A 1 98 ? -8.742 3.235 -5.040 1.00 97.81 98 GLU A C 1
ATOM 717 O O . GLU A 1 98 ? -8.797 4.462 -4.926 1.00 97.81 98 GLU A O 1
ATOM 722 N N . VAL A 1 99 ? -7.792 2.619 -5.738 1.00 97.31 99 VAL A N 1
ATOM 723 C CA . VAL A 1 99 ? -6.796 3.316 -6.557 1.00 97.31 99 VAL A CA 1
ATOM 724 C C . VAL A 1 99 ? -7.137 3.063 -8.017 1.00 97.31 99 VAL A C 1
ATOM 726 O O . VAL A 1 99 ? -7.030 1.940 -8.509 1.00 97.31 99 VAL A O 1
ATOM 729 N N . LEU A 1 100 ? -7.613 4.102 -8.705 1.00 95.75 100 LEU A N 1
ATOM 730 C CA . LEU A 1 100 ? -8.078 3.968 -10.082 1.00 95.75 100 LEU A CA 1
ATOM 731 C C . LEU A 1 100 ? -6.914 3.780 -11.067 1.00 9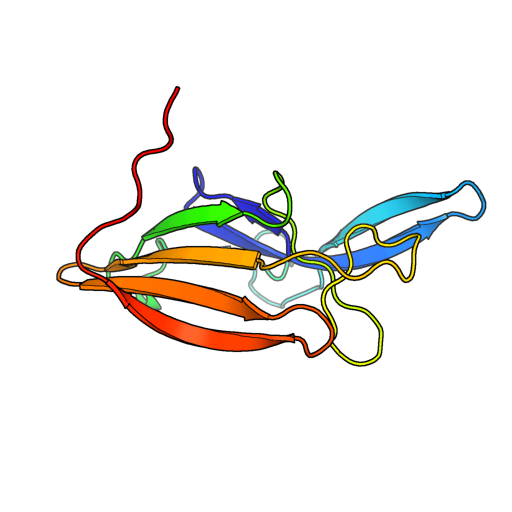5.75 100 LEU A C 1
ATOM 733 O O . LEU A 1 100 ? -5.900 4.484 -10.959 1.00 95.75 100 LEU A O 1
ATOM 737 N N . PRO A 1 101 ? -7.105 2.937 -12.099 1.00 93.88 101 PRO A N 1
ATOM 738 C CA . PRO A 1 101 ? -6.116 2.737 -13.151 1.00 93.88 101 PRO A CA 1
ATOM 739 C C . PRO A 1 101 ? -5.838 4.041 -13.910 1.00 93.88 101 PRO A C 1
ATOM 741 O O . PRO A 1 101 ? -6.668 4.961 -13.921 1.00 93.88 101 PRO A O 1
ATOM 744 N N . TYR A 1 102 ? -4.672 4.117 -14.557 1.00 90.88 102 TYR A N 1
ATOM 745 C CA . TYR A 1 102 ? -4.175 5.233 -15.387 1.00 90.88 102 TYR A CA 1
ATOM 746 C C . TYR A 1 102 ? -4.000 6.606 -14.721 1.00 90.88 102 TYR A C 1
ATOM 748 O O . TYR A 1 102 ? -3.255 7.434 -15.229 1.00 90.88 102 TYR A O 1
ATOM 756 N N . THR A 1 103 ? -4.722 6.899 -13.642 1.00 91.94 103 THR A N 1
ATOM 757 C CA . THR A 1 103 ? -4.765 8.238 -13.031 1.00 91.94 103 THR A CA 1
ATOM 758 C C . THR A 1 103 ? -4.228 8.260 -11.611 1.00 91.94 103 THR A C 1
ATOM 760 O O . THR A 1 103 ? -3.941 9.341 -11.105 1.00 91.94 103 THR A O 1
ATOM 763 N N . GLY A 1 104 ? -4.188 7.104 -10.939 1.00 93.38 104 GLY A N 1
ATOM 764 C CA . GLY A 1 104 ? -3.865 7.022 -9.516 1.00 93.38 104 GLY A CA 1
ATOM 765 C C . GLY A 1 104 ? -4.867 7.743 -8.621 1.00 93.38 104 GLY A C 1
ATOM 766 O O . GLY A 1 104 ? -4.585 7.969 -7.446 1.00 93.38 104 GLY A O 1
ATOM 767 N N . GLN A 1 105 ? -6.039 8.129 -9.145 1.00 96.44 105 GLN A N 1
ATOM 768 C CA . GLN A 1 105 ? -7.060 8.777 -8.335 1.00 96.44 105 GLN A CA 1
ATOM 769 C C . GLN A 1 105 ? -7.481 7.825 -7.215 1.00 96.44 105 GLN A C 1
ATOM 771 O O . GLN A 1 105 ? -7.967 6.723 -7.469 1.00 96.44 105 GLN A O 1
ATOM 776 N N . VAL A 1 106 ? -7.345 8.308 -5.984 1.00 97.19 106 VAL A N 1
ATOM 777 C CA . VAL A 1 106 ? -7.771 7.593 -4.787 1.00 97.19 106 VAL A CA 1
ATOM 778 C C . VAL A 1 106 ? -9.219 7.953 -4.472 1.00 97.19 106 VAL A C 1
ATOM 780 O O . VAL A 1 106 ? -9.572 9.134 -4.394 1.00 97.19 106 VAL A O 1
ATOM 783 N N . ARG A 1 107 ? -10.064 6.941 -4.283 1.00 97.88 107 ARG A N 1
ATOM 784 C CA . ARG A 1 107 ? -11.424 7.091 -3.751 1.00 97.88 107 ARG A CA 1
ATOM 785 C C . ARG A 1 107 ? -11.523 6.360 -2.429 1.00 97.88 107 ARG A C 1
ATOM 787 O O . ARG A 1 107 ? -11.005 5.264 -2.296 1.00 97.88 107 ARG A O 1
ATOM 794 N N . VAL A 1 108 ? -12.207 6.967 -1.470 1.00 97.88 108 VAL A N 1
ATOM 795 C CA . VAL A 1 108 ? -12.452 6.370 -0.157 1.00 97.88 108 VAL A CA 1
ATOM 796 C C . VAL A 1 108 ? -13.954 6.311 0.036 1.00 97.88 108 VAL A C 1
ATOM 798 O O . VAL A 1 108 ? -14.629 7.334 -0.088 1.00 97.88 108 VAL A O 1
ATOM 801 N N . THR A 1 109 ? -14.466 5.118 0.310 1.00 98.12 109 THR A N 1
ATOM 802 C CA . THR A 1 109 ? -15.893 4.871 0.518 1.00 98.12 109 THR A CA 1
ATOM 803 C C . THR A 1 109 ? -16.068 4.068 1.797 1.00 98.12 109 THR A C 1
ATOM 805 O O . THR A 1 109 ? -15.375 3.075 1.996 1.00 98.12 109 THR A O 1
ATOM 808 N N . GLU A 1 110 ? -16.978 4.495 2.665 1.00 97.62 110 GLU A N 1
ATOM 809 C CA . GLU A 1 110 ? -17.418 3.680 3.799 1.00 97.62 110 GLU A CA 1
ATOM 810 C C . GLU A 1 110 ? -18.303 2.535 3.284 1.00 97.62 110 GLU A C 1
ATOM 812 O O . GLU A 1 110 ? -19.174 2.754 2.438 1.00 97.62 110 GLU A O 1
ATOM 817 N N . VAL A 1 111 ? -18.050 1.318 3.753 1.00 97.69 111 VAL A N 1
ATOM 818 C CA . VAL A 1 111 ? -18.763 0.091 3.379 1.00 97.69 111 VAL A CA 1
ATOM 819 C C . VAL A 1 111 ? -19.198 -0.660 4.637 1.00 97.69 111 VAL A C 1
ATOM 821 O O . VAL A 1 111 ? -18.677 -0.408 5.722 1.00 97.69 111 VAL A O 1
ATOM 824 N N . ASP A 1 112 ? -20.153 -1.578 4.490 1.00 95.31 112 ASP A N 1
ATOM 825 C CA . ASP A 1 112 ? -20.727 -2.299 5.632 1.00 95.31 112 ASP A CA 1
ATOM 826 C C . ASP A 1 112 ? -19.750 -3.324 6.238 1.00 95.31 112 ASP A C 1
ATOM 828 O O . ASP A 1 112 ? -19.693 -3.474 7.457 1.00 95.31 112 ASP A O 1
ATOM 832 N N . GLU A 1 113 ? -18.971 -4.018 5.402 1.00 93.31 113 GLU A N 1
ATOM 833 C CA . GLU A 1 113 ? -18.030 -5.061 5.826 1.00 93.31 113 GLU A CA 1
ATOM 834 C C . GLU A 1 113 ? -16.867 -5.245 4.835 1.00 93.31 113 GLU A C 1
ATOM 836 O O . GLU A 1 113 ? -16.914 -4.779 3.691 1.00 93.31 113 GLU A O 1
ATOM 841 N N . VAL A 1 114 ? -15.808 -5.924 5.284 1.00 92.50 114 VAL A N 1
ATOM 842 C CA . VAL A 1 114 ? -14.719 -6.391 4.411 1.00 92.50 114 VAL A CA 1
ATOM 843 C C . VAL A 1 114 ? -15.229 -7.592 3.604 1.00 92.50 114 VAL A C 1
ATOM 845 O O . VAL A 1 114 ? -15.844 -8.478 4.198 1.00 92.50 114 VAL A O 1
ATOM 848 N N . PRO A 1 115 ? -14.984 -7.668 2.282 1.00 87.94 115 PRO A N 1
ATOM 849 C CA . PRO A 1 115 ? -15.358 -8.838 1.501 1.00 87.94 115 PRO A CA 1
ATOM 850 C C . PRO A 1 115 ? -14.685 -10.094 2.055 1.00 87.94 115 PRO A C 1
ATOM 852 O O . PRO A 1 115 ? -13.482 -10.100 2.306 1.00 87.94 115 PRO A O 1
ATOM 855 N N . VAL A 1 116 ? -15.458 -11.164 2.211 1.00 79.38 116 VAL A N 1
ATOM 856 C CA . VAL A 1 116 ? -14.913 -12.511 2.400 1.00 79.38 116 VAL A CA 1
ATOM 857 C C . VAL A 1 116 ? -14.364 -12.980 1.056 1.00 79.38 116 VAL A C 1
ATOM 859 O O . VAL A 1 116 ? -15.098 -12.972 0.068 1.00 79.38 116 VAL A O 1
ATOM 86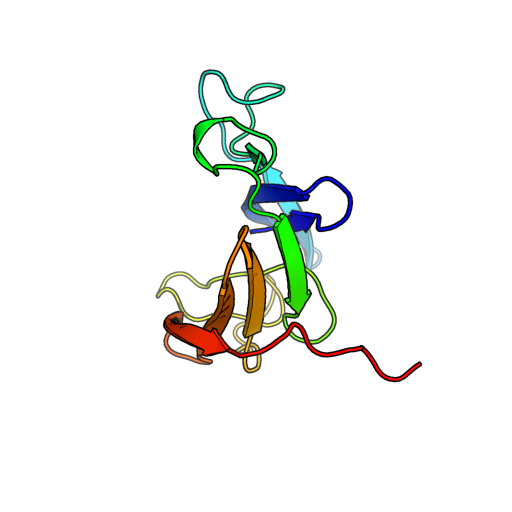2 N N . GLU A 1 117 ? -13.086 -13.349 1.001 1.00 66.56 117 GLU A N 1
ATOM 863 C CA . GLU A 1 117 ? -12.526 -13.998 -0.185 1.00 66.56 117 GLU A CA 1
ATOM 864 C C . GLU A 1 117 ? -13.188 -15.376 -0.347 1.00 66.56 117 GLU A C 1
ATOM 866 O O . GLU A 1 117 ? -13.213 -16.170 0.596 1.00 66.56 117 GLU A O 1
ATOM 871 N N . ASP A 1 118 ? -13.782 -15.641 -1.513 1.00 56.03 118 ASP A N 1
ATOM 872 C CA . ASP A 1 118 ? -14.280 -16.976 -1.852 1.00 56.03 118 ASP A CA 1
ATOM 873 C C . ASP A 1 118 ? -13.064 -17.914 -2.026 1.00 56.03 118 ASP A C 1
ATOM 875 O O . ASP A 1 118 ? -12.210 -17.652 -2.876 1.00 56.03 118 ASP A O 1
ATOM 879 N N . GLU A 1 119 ? -12.979 -18.976 -1.213 1.00 41.59 119 GLU A N 1
ATOM 880 C CA . GLU A 1 119 ? -11.919 -20.010 -1.265 1.00 41.59 119 GLU A CA 1
ATOM 881 C C . GLU A 1 119 ? -11.846 -20.774 -2.603 1.00 41.59 119 GLU A C 1
ATOM 883 O O . GLU A 1 119 ? -12.908 -21.163 -3.153 1.00 41.59 119 GLU A O 1
#

Secondary structure (DSSP, 8-state):
-EEETTTTEEE-EEEEE-TT--EEEEEPB-TTSGGGB-EEETTSGGGTT-EEEEEESSSSSB-EE-TTS-EES-TT--PBP--EEEEEE-SS-EEEEEE-TTT--EEEEEESSPPPPP-

pLDDT: mean 92.66, std 7.4, range [41.59, 98.12]